Protein AF-A0A1I8M7I1-F1 (afdb_monomer)

Organism: Musca domestica (NCBI:txid7370)

Secondary structure (DSSP, 8-state):
--HHHHHHHHHHSHHHHHHHHHHHHHHHHHHIIIIIHHHHHHHHHHHHHHHHHHHHHHHHT-

Structure (mmCIF, N/CA/C/O backbone):
data_AF-A0A1I8M7I1-F1
#
_entry.id   AF-A0A1I8M7I1-F1
#
loop_
_atom_site.group_PDB
_atom_site.id
_atom_site.type_symbol
_atom_site.label_atom_id
_atom_site.label_alt_id
_atom_site.label_comp_id
_atom_site.label_asym_id
_atom_site.label_entity_id
_atom_site.label_seq_id
_atom_site.pdbx_PDB_ins_code
_atom_site.Cartn_x
_atom_site.Cartn_y
_atom_site.Cartn_z
_atom_site.occupancy
_atom_site.B_iso_or_equiv
_atom_site.auth_seq_id
_atom_site.auth_comp_id
_atom_site.auth_asym_id
_atom_site.auth_atom_id
_atom_site.pdbx_PDB_model_num
ATOM 1 N N . MET A 1 1 ? 22.613 -6.105 -32.444 1.00 50.28 1 MET A N 1
ATOM 2 C CA . MET A 1 1 ? 22.746 -5.568 -31.069 1.00 50.28 1 MET A CA 1
ATOM 3 C C . MET A 1 1 ? 21.594 -6.135 -30.244 1.00 50.28 1 MET A C 1
ATOM 5 O O . MET A 1 1 ? 20.453 -5.941 -30.634 1.00 50.28 1 MET A O 1
ATOM 9 N N . SER A 1 2 ? 21.873 -6.952 -29.222 1.00 78.31 2 SER A N 1
ATOM 10 C CA . SER A 1 2 ? 20.844 -7.737 -28.510 1.00 78.31 2 SER A CA 1
ATOM 11 C C . SER A 1 2 ? 19.968 -6.863 -27.601 1.00 78.31 2 SER A C 1
ATOM 13 O O . SER A 1 2 ? 20.477 -5.952 -26.950 1.00 78.31 2 SER A O 1
ATOM 15 N N . ILE A 1 3 ? 18.671 -7.184 -27.509 1.00 74.31 3 ILE A N 1
ATOM 16 C CA . ILE A 1 3 ? 17.673 -6.538 -26.629 1.00 74.31 3 ILE A CA 1
ATOM 17 C C . ILE A 1 3 ? 18.162 -6.474 -25.171 1.00 74.31 3 ILE A C 1
ATOM 19 O O . ILE A 1 3 ? 17.945 -5.483 -24.478 1.00 74.31 3 ILE A O 1
ATOM 23 N N . ILE A 1 4 ? 18.902 -7.494 -24.733 1.00 75.25 4 ILE A N 1
ATOM 24 C CA . ILE A 1 4 ? 19.465 -7.603 -23.381 1.00 75.25 4 ILE A CA 1
ATOM 25 C C . ILE A 1 4 ? 20.491 -6.490 -23.100 1.00 75.25 4 ILE A C 1
ATOM 27 O O . ILE A 1 4 ? 20.545 -5.964 -21.988 1.00 75.25 4 ILE A O 1
ATOM 31 N N . ASN A 1 5 ? 21.274 -6.085 -24.105 1.00 74.50 5 ASN A N 1
ATOM 32 C CA . ASN A 1 5 ? 22.281 -5.031 -23.945 1.00 74.50 5 ASN A CA 1
ATOM 33 C C . ASN A 1 5 ? 21.629 -3.649 -23.841 1.00 74.50 5 ASN A C 1
ATOM 35 O O . ASN A 1 5 ? 22.056 -2.836 -23.025 1.00 74.50 5 ASN A O 1
ATOM 39 N N . ASN A 1 6 ? 20.551 -3.421 -24.595 1.00 72.56 6 ASN A N 1
ATOM 40 C CA . ASN A 1 6 ? 19.766 -2.191 -24.506 1.00 72.56 6 ASN A CA 1
ATOM 41 C C . ASN A 1 6 ? 19.035 -2.086 -23.158 1.00 72.56 6 ASN A C 1
ATOM 43 O O . ASN A 1 6 ? 19.004 -1.008 -22.572 1.00 72.56 6 ASN A O 1
ATOM 47 N N . LEU A 1 7 ? 18.517 -3.198 -22.616 1.00 73.69 7 LEU A N 1
ATOM 48 C CA . LEU A 1 7 ? 17.909 -3.217 -21.279 1.00 73.69 7 LEU A CA 1
ATOM 49 C C . LEU A 1 7 ? 18.926 -2.900 -20.177 1.00 73.69 7 LEU A C 1
ATOM 51 O O . LEU A 1 7 ? 18.640 -2.094 -19.292 1.00 73.69 7 LEU A O 1
ATOM 55 N N . LYS A 1 8 ? 20.124 -3.499 -20.244 1.00 73.25 8 LYS A N 1
ATOM 56 C CA . LYS A 1 8 ? 21.213 -3.196 -19.303 1.00 73.25 8 LYS A CA 1
ATOM 57 C C . LYS A 1 8 ? 21.595 -1.720 -19.359 1.00 73.25 8 LYS A C 1
ATOM 59 O O . LYS A 1 8 ? 21.654 -1.071 -18.320 1.00 73.25 8 LYS A O 1
ATOM 64 N N . GLN A 1 9 ? 21.774 -1.176 -20.559 1.00 74.50 9 GLN A N 1
ATOM 65 C CA . GLN A 1 9 ? 22.148 0.224 -20.741 1.00 74.50 9 GLN A CA 1
ATOM 66 C C . GLN A 1 9 ? 21.045 1.185 -20.275 1.00 74.50 9 GLN A C 1
ATOM 68 O O . GLN A 1 9 ? 21.336 2.218 -19.670 1.00 74.50 9 GLN A O 1
ATOM 73 N N . PHE A 1 10 ? 19.779 0.813 -20.476 1.00 76.75 10 PHE A N 1
ATOM 74 C CA . PHE A 1 10 ? 18.633 1.556 -19.966 1.00 76.75 10 PHE A CA 1
ATOM 75 C C . PHE A 1 10 ? 18.595 1.548 -18.434 1.00 76.75 10 PHE A C 1
ATOM 77 O O . PHE A 1 10 ? 18.484 2.615 -17.837 1.00 76.75 10 PHE A O 1
ATOM 84 N N . SER A 1 11 ? 18.792 0.392 -17.790 1.00 72.12 11 SER A N 1
ATOM 85 C CA . SER A 1 11 ? 18.833 0.289 -16.320 1.00 72.12 11 SER A 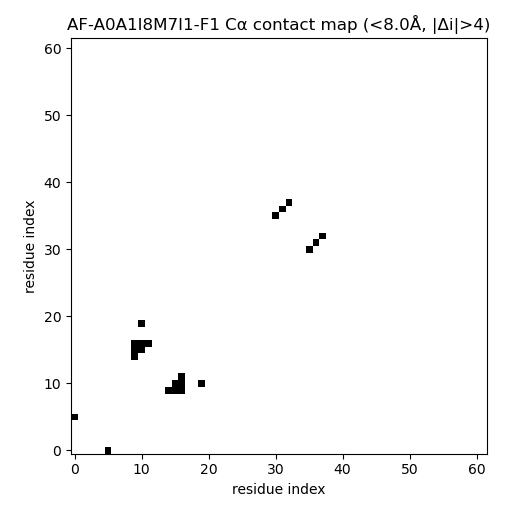CA 1
ATOM 86 C C . SER A 1 11 ? 19.969 1.081 -15.668 1.00 72.12 11 SER A C 1
ATOM 88 O O . SER A 1 11 ? 19.866 1.431 -14.501 1.00 72.12 11 SER A O 1
ATOM 90 N N . THR A 1 12 ? 21.029 1.404 -16.410 1.00 80.94 12 THR A N 1
ATOM 91 C CA . THR A 1 12 ? 22.134 2.251 -15.931 1.00 80.94 12 THR A CA 1
ATOM 92 C C . THR A 1 12 ? 21.996 3.719 -16.338 1.00 80.94 12 THR A C 1
ATOM 94 O O . THR A 1 12 ? 22.773 4.559 -15.893 1.00 80.94 12 THR A O 1
ATOM 97 N N . SER A 1 13 ? 21.029 4.047 -17.197 1.00 86.94 13 SER A N 1
ATOM 98 C CA . SER A 1 13 ? 20.758 5.425 -17.609 1.00 86.94 13 SER A CA 1
ATOM 99 C C . SER A 1 13 ? 19.930 6.159 -16.550 1.00 86.94 13 SER A C 1
ATOM 101 O O . SER A 1 13 ? 19.065 5.565 -15.907 1.00 86.94 13 SER A O 1
ATOM 103 N N . SER A 1 14 ? 20.148 7.470 -16.401 1.00 86.75 14 SER A N 1
ATOM 104 C CA . SER A 1 14 ? 19.387 8.312 -15.459 1.00 86.75 14 SER A CA 1
ATOM 105 C C . SER A 1 14 ? 17.870 8.204 -15.684 1.00 86.75 14 SER A C 1
ATOM 107 O O . SER A 1 14 ? 17.102 7.992 -14.746 1.00 86.75 14 SER A O 1
ATOM 109 N N . THR A 1 15 ? 17.435 8.237 -16.947 1.00 86.69 15 THR A N 1
ATOM 110 C CA . THR A 1 15 ? 16.024 8.090 -17.324 1.00 86.69 15 THR A CA 1
ATOM 111 C C . THR A 1 15 ? 15.465 6.713 -16.964 1.00 86.69 15 THR A C 1
ATOM 113 O O . THR A 1 15 ? 14.347 6.624 -16.460 1.00 86.69 15 THR A O 1
ATOM 116 N N . GLY A 1 16 ? 16.231 5.640 -17.177 1.00 85.81 16 GLY A N 1
ATOM 117 C CA . GLY A 1 16 ? 15.783 4.292 -16.831 1.00 85.81 16 GLY A CA 1
ATOM 118 C C . GLY A 1 16 ? 15.719 4.051 -15.326 1.00 85.81 16 GLY A C 1
ATOM 119 O O . GLY A 1 16 ? 14.746 3.467 -14.855 1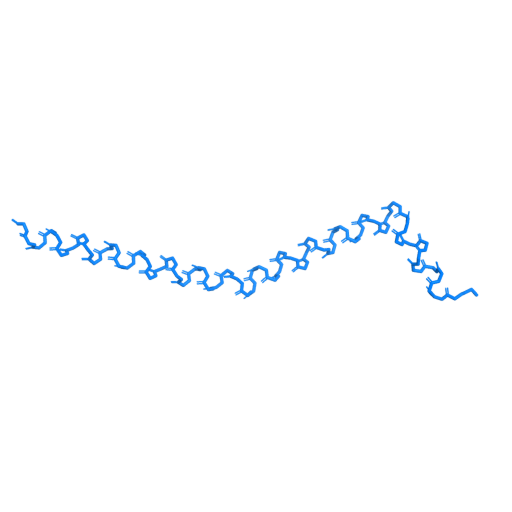.00 85.81 16 GLY A O 1
ATOM 120 N N . MET A 1 17 ? 16.669 4.581 -14.554 1.00 89.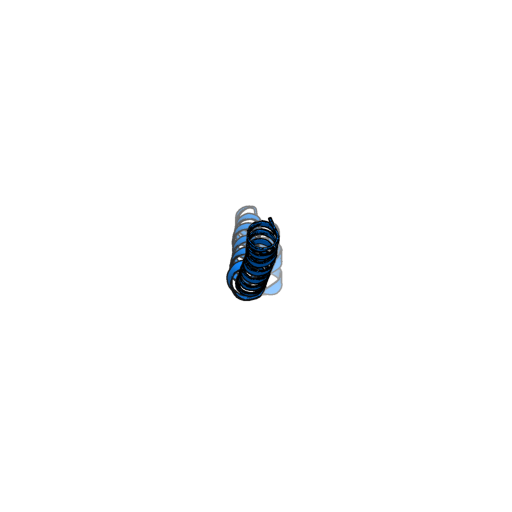31 17 MET A N 1
ATOM 121 C CA . MET A 1 17 ? 16.619 4.542 -13.087 1.00 89.31 17 MET A CA 1
ATOM 122 C C . MET A 1 17 ? 15.404 5.295 -12.536 1.00 89.31 17 MET A C 1
ATOM 124 O O . MET A 1 17 ? 14.709 4.792 -11.651 1.00 89.31 17 MET A O 1
ATOM 128 N N . MET A 1 18 ? 15.096 6.465 -13.100 1.00 92.12 18 MET A N 1
ATOM 129 C CA . MET A 1 18 ? 13.902 7.231 -12.742 1.00 92.12 18 MET A CA 1
ATOM 130 C C . MET A 1 18 ? 12.620 6.453 -13.058 1.00 92.12 18 MET A C 1
ATOM 132 O O . MET A 1 18 ? 11.742 6.344 -12.205 1.00 92.12 18 MET A O 1
ATOM 136 N N . ALA A 1 19 ? 12.531 5.860 -14.253 1.00 91.69 19 ALA A N 1
ATOM 137 C CA . ALA A 1 19 ? 11.388 5.043 -14.643 1.00 91.69 19 ALA A CA 1
ATOM 138 C C . ALA A 1 19 ? 11.204 3.851 -13.691 1.00 91.69 19 ALA A C 1
ATOM 140 O O . ALA A 1 19 ? 10.098 3.629 -13.204 1.00 91.69 19 ALA A O 1
ATOM 141 N N . ILE A 1 20 ? 12.283 3.135 -13.357 1.00 92.12 20 ILE A N 1
ATOM 142 C CA . ILE A 1 20 ? 12.254 2.029 -12.388 1.00 92.12 20 ILE A CA 1
ATOM 143 C C . ILE A 1 20 ? 11.719 2.509 -11.032 1.00 92.12 20 ILE A C 1
ATOM 145 O O . ILE A 1 20 ? 10.859 1.843 -10.458 1.00 92.12 20 ILE A O 1
ATOM 149 N N . GLY A 1 21 ? 12.172 3.666 -10.539 1.00 92.44 21 GLY A N 1
ATOM 150 C CA . GLY A 1 21 ? 11.680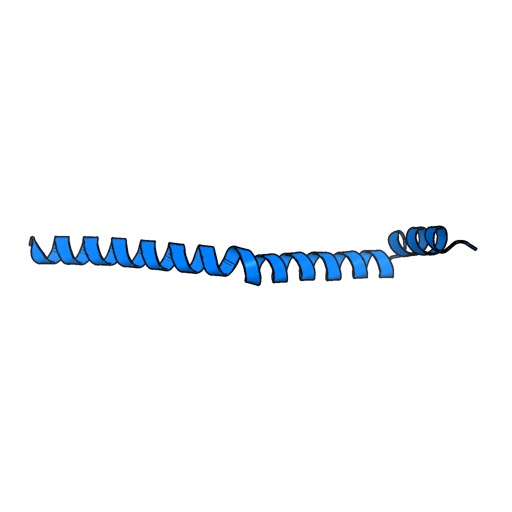 4.254 -9.288 1.00 92.44 21 GLY A CA 1
ATOM 151 C C . GLY A 1 21 ? 10.189 4.612 -9.325 1.00 92.44 21 GLY A C 1
ATOM 152 O O . GLY A 1 21 ? 9.451 4.327 -8.381 1.00 92.44 21 GLY A O 1
ATOM 153 N N . ILE A 1 22 ? 9.711 5.186 -10.431 1.00 94.81 22 ILE A N 1
ATOM 154 C CA . ILE A 1 22 ? 8.289 5.517 -10.606 1.00 94.81 22 ILE A CA 1
ATOM 155 C C . ILE A 1 22 ? 7.447 4.237 -10.633 1.00 94.81 22 ILE A C 1
ATOM 157 O O . ILE A 1 22 ? 6.46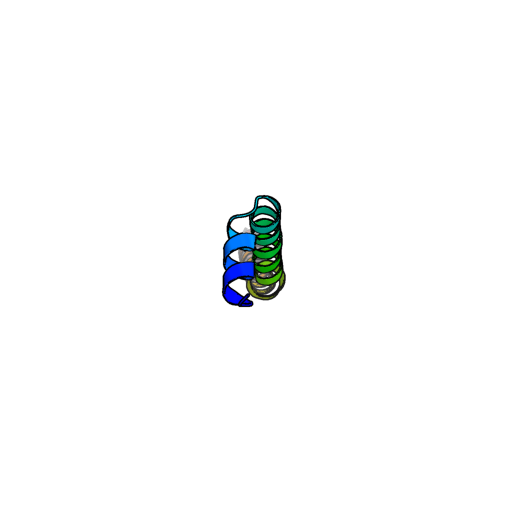3 4.120 -9.898 1.00 94.81 22 ILE A O 1
ATOM 161 N N . PHE A 1 23 ? 7.847 3.255 -11.442 1.00 95.19 23 PHE A N 1
ATOM 162 C CA . PHE A 1 23 ? 7.113 2.001 -11.577 1.00 95.19 23 PHE A CA 1
ATOM 163 C C . PHE A 1 23 ? 7.129 1.173 -10.291 1.00 95.19 23 PHE A C 1
ATOM 165 O O . PHE A 1 23 ? 6.095 0.613 -9.932 1.00 95.19 23 PHE A O 1
ATOM 172 N N . SER A 1 24 ? 8.243 1.130 -9.557 1.00 95.00 24 SER A N 1
ATOM 173 C CA . SER A 1 24 ? 8.302 0.421 -8.275 1.00 95.00 24 SER A CA 1
ATOM 174 C C . SER A 1 24 ? 7.344 1.039 -7.254 1.00 95.00 24 SER A C 1
ATOM 176 O O . SER A 1 24 ? 6.572 0.322 -6.615 1.00 95.00 24 SER A O 1
ATOM 178 N N . THR A 1 25 ? 7.308 2.370 -7.168 1.00 96.25 25 THR A N 1
ATOM 179 C CA . THR A 1 25 ? 6.401 3.097 -6.269 1.00 96.25 25 THR A CA 1
ATOM 180 C C . THR A 1 25 ? 4.935 2.870 -6.651 1.00 96.25 25 THR A C 1
ATOM 182 O O . THR A 1 25 ? 4.087 2.629 -5.785 1.00 96.25 25 THR A O 1
ATOM 185 N N . LEU A 1 26 ? 4.621 2.873 -7.951 1.00 97.19 26 LEU A N 1
ATOM 186 C CA . LEU A 1 26 ? 3.283 2.553 -8.454 1.00 97.19 26 LEU A CA 1
ATOM 187 C C . LEU A 1 26 ? 2.862 1.128 -8.088 1.00 97.19 26 LEU A C 1
ATOM 189 O O . LEU A 1 26 ? 1.780 0.939 -7.536 1.00 97.19 26 LEU A O 1
ATOM 193 N N . ILE A 1 27 ? 3.721 0.135 -8.320 1.00 96.94 27 ILE A N 1
ATOM 194 C CA . ILE A 1 27 ? 3.425 -1.265 -7.989 1.00 96.94 27 ILE A CA 1
ATOM 195 C C . ILE A 1 27 ? 3.160 -1.417 -6.490 1.00 96.94 27 ILE A C 1
ATOM 197 O O . ILE A 1 27 ? 2.164 -2.034 -6.105 1.00 96.94 27 ILE A O 1
ATOM 201 N N . LEU A 1 28 ? 4.002 -0.823 -5.641 1.00 96.31 28 LEU A N 1
ATOM 202 C CA . LEU A 1 28 ? 3.831 -0.879 -4.189 1.00 96.31 28 LEU A CA 1
ATOM 203 C C . LEU A 1 28 ? 2.530 -0.208 -3.740 1.00 96.31 28 LEU A C 1
ATOM 205 O O . LEU A 1 28 ? 1.775 -0.791 -2.962 1.00 96.31 28 LEU A O 1
ATOM 209 N N . SER A 1 29 ? 2.232 0.987 -4.253 1.00 96.12 29 SER A N 1
ATOM 210 C CA . SER A 1 29 ? 1.025 1.732 -3.876 1.00 96.12 29 SER A CA 1
ATOM 211 C C . SER A 1 29 ? -0.264 1.021 -4.296 1.00 96.12 29 SER A C 1
ATOM 213 O O . SER A 1 29 ? -1.200 0.916 -3.496 1.00 96.12 29 SER A O 1
ATOM 215 N N . VAL A 1 30 ? -0.309 0.470 -5.512 1.00 97.12 30 VAL A N 1
ATOM 216 C CA . VAL A 1 30 ? -1.455 -0.314 -5.993 1.00 97.12 30 VAL A CA 1
ATOM 217 C C . VAL A 1 30 ? -1.595 -1.592 -5.176 1.00 97.12 30 VAL A C 1
ATOM 219 O O . VAL A 1 30 ? -2.693 -1.892 -4.707 1.00 97.12 30 VAL A O 1
ATOM 222 N N . SER A 1 31 ? -0.493 -2.303 -4.926 1.00 96.12 31 SER A N 1
ATOM 223 C CA . SER A 1 31 ? -0.509 -3.531 -4.124 1.00 96.12 31 SER A CA 1
ATOM 224 C C . SER A 1 31 ? -1.022 -3.269 -2.708 1.00 96.12 31 SER A C 1
ATOM 226 O O . SER A 1 31 ? -1.894 -3.987 -2.216 1.00 96.12 31 SER A O 1
ATOM 228 N N . TYR A 1 32 ? -0.556 -2.193 -2.070 1.00 95.00 32 TYR A N 1
ATOM 229 C CA . TYR A 1 32 ? -1.058 -1.769 -0.767 1.00 95.00 32 TYR A CA 1
ATOM 230 C C . TYR A 1 32 ? -2.560 -1.469 -0.814 1.00 95.00 32 TYR A C 1
ATOM 232 O O . TYR A 1 32 ? -3.319 -1.956 0.024 1.00 9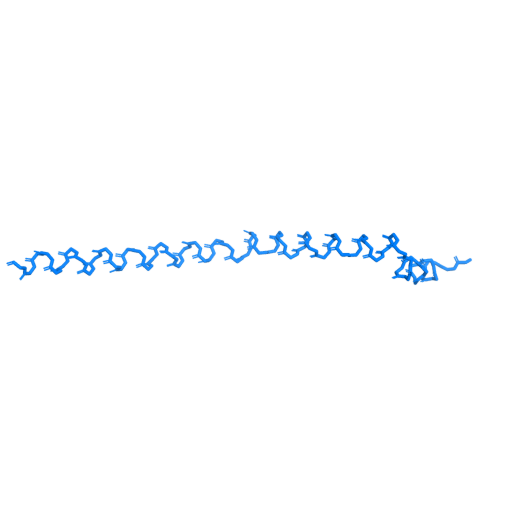5.00 32 TYR A O 1
ATOM 240 N N . ARG A 1 33 ? -3.013 -0.703 -1.813 1.00 95.19 33 ARG A N 1
ATOM 241 C CA . ARG A 1 33 ? -4.417 -0.293 -1.926 1.00 95.19 33 ARG A CA 1
ATOM 242 C C . ARG A 1 33 ? -5.363 -1.462 -2.203 1.00 95.19 33 ARG A C 1
ATOM 244 O O . ARG A 1 33 ? -6.477 -1.446 -1.689 1.00 95.19 33 ARG A O 1
ATOM 251 N N . VAL A 1 34 ? -4.943 -2.439 -3.004 1.00 96.25 34 VAL A N 1
ATOM 252 C CA . VAL A 1 34 ? -5.792 -3.567 -3.420 1.00 96.25 34 VAL A CA 1
ATOM 253 C C . VAL A 1 34 ? -5.772 -4.696 -2.393 1.00 96.25 34 VAL A C 1
ATOM 255 O O . VAL A 1 34 ? -6.829 -5.226 -2.064 1.00 96.25 34 VAL A O 1
ATOM 258 N N . PHE A 1 35 ? -4.603 -5.048 -1.854 1.00 94.69 35 PHE A N 1
ATOM 259 C CA . PHE A 1 35 ? -4.471 -6.225 -0.990 1.00 94.69 35 PHE A CA 1
ATOM 260 C C . PHE A 1 35 ? -4.458 -5.884 0.501 1.00 94.69 35 PHE A C 1
ATOM 262 O O . PHE A 1 35 ? -5.113 -6.561 1.292 1.00 94.69 35 PHE A O 1
ATOM 269 N N . MET A 1 36 ? -3.736 -4.835 0.906 1.00 92.00 36 MET A N 1
ATOM 270 C CA . MET A 1 36 ? -3.519 -4.543 2.329 1.00 92.00 36 MET A CA 1
ATOM 271 C C . MET A 1 36 ? -4.622 -3.666 2.919 1.00 92.00 36 MET A C 1
ATOM 273 O O . MET A 1 36 ? -5.163 -3.981 3.981 1.00 92.00 36 MET A O 1
ATOM 277 N N . LYS A 1 37 ? -4.993 -2.586 2.224 1.00 93.44 37 LYS A N 1
ATOM 278 C CA . LYS A 1 37 ? -5.964 -1.600 2.711 1.00 93.44 37 LYS A CA 1
ATOM 279 C C . LYS A 1 37 ? -7.319 -2.216 3.097 1.00 93.44 37 LYS A C 1
ATOM 281 O O . LYS A 1 37 ? -7.779 -1.912 4.192 1.00 93.44 37 LYS A O 1
ATOM 286 N N . PRO A 1 38 ? -7.939 -3.120 2.312 1.00 92.88 38 PRO A N 1
ATOM 287 C CA . PRO A 1 38 ? -9.240 -3.681 2.684 1.00 92.88 38 PRO A CA 1
ATOM 288 C C . PRO A 1 38 ? -9.187 -4.495 3.978 1.00 92.88 38 PRO A C 1
ATOM 290 O O . PRO A 1 38 ? -10.125 -4.459 4.771 1.00 92.88 38 PRO A O 1
ATOM 293 N N . LYS A 1 39 ? -8.087 -5.223 4.205 1.00 93.06 39 LYS A N 1
ATOM 294 C CA . LYS A 1 39 ? -7.892 -6.007 5.428 1.00 93.06 39 LYS A CA 1
ATOM 295 C C . LYS A 1 39 ? -7.677 -5.093 6.634 1.00 93.06 39 LYS A C 1
ATOM 297 O O . LYS A 1 39 ? -8.317 -5.285 7.659 1.00 93.06 39 LYS A O 1
ATOM 302 N N . LEU A 1 40 ? -6.828 -4.077 6.488 1.00 93.56 40 LEU A N 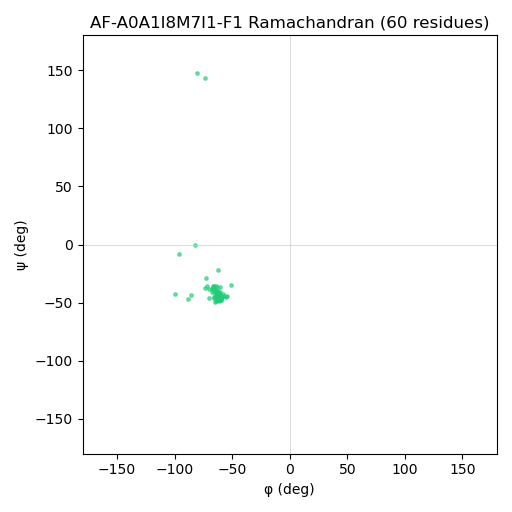1
ATOM 303 C CA . LEU A 1 40 ? -6.588 -3.071 7.525 1.00 93.56 40 LEU A CA 1
ATOM 304 C C . LEU A 1 40 ? -7.864 -2.309 7.896 1.00 93.56 40 LEU A C 1
ATOM 306 O O . LEU A 1 40 ? -8.150 -2.142 9.076 1.00 93.56 40 LEU A O 1
ATOM 310 N N . ASP A 1 41 ? -8.653 -1.892 6.906 1.00 94.12 41 ASP A N 1
ATO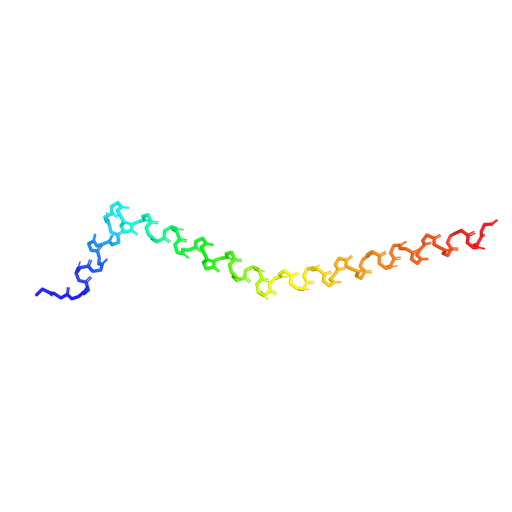M 311 C CA . ASP A 1 41 ? -9.904 -1.170 7.144 1.00 94.12 41 ASP A CA 1
ATOM 312 C C . ASP A 1 41 ? -10.947 -2.061 7.839 1.00 94.12 41 ASP A C 1
ATOM 314 O O . ASP A 1 41 ? -11.673 -1.582 8.707 1.00 94.12 41 ASP A O 1
ATOM 318 N N . ARG A 1 42 ? -11.002 -3.362 7.516 1.00 93.69 42 ARG A N 1
ATOM 319 C CA . ARG A 1 42 ? -11.848 -4.327 8.242 1.00 93.69 42 ARG A CA 1
ATOM 320 C C . ARG A 1 42 ? -11.424 -4.473 9.700 1.00 93.69 42 ARG A C 1
ATOM 322 O O . ARG A 1 42 ? -12.278 -4.376 10.572 1.00 93.69 42 ARG A O 1
ATOM 329 N N . ASN A 1 43 ? -10.130 -4.642 9.960 1.00 94.06 43 ASN A N 1
ATOM 330 C CA . ASN A 1 43 ? -9.617 -4.770 11.325 1.00 94.06 43 ASN A CA 1
ATOM 331 C C . ASN A 1 43 ? -9.912 -3.515 12.155 1.00 94.06 43 ASN A C 1
ATOM 333 O O . ASN A 1 43 ? -10.416 -3.623 13.264 1.00 94.06 43 ASN A O 1
ATOM 337 N N . ARG A 1 44 ? -9.691 -2.322 11.591 1.00 93.56 44 ARG A N 1
ATOM 338 C CA . ARG A 1 44 ? -9.987 -1.053 12.276 1.00 93.56 44 ARG A CA 1
ATOM 339 C C . ARG A 1 44 ? -11.462 -0.899 12.632 1.00 93.56 44 ARG A C 1
ATOM 341 O O . ARG A 1 44 ? -11.775 -0.334 13.672 1.00 93.56 44 ARG A O 1
ATOM 348 N N . ARG A 1 45 ? -12.367 -1.382 11.775 1.00 93.62 45 ARG A N 1
ATOM 349 C CA . ARG A 1 45 ? -13.806 -1.388 12.080 1.00 93.62 45 ARG A CA 1
ATOM 350 C C . ARG A 1 45 ? -14.119 -2.317 13.247 1.00 93.62 45 ARG A C 1
ATOM 352 O O . ARG A 1 45 ? -14.804 -1.891 14.162 1.00 93.62 45 ARG A O 1
ATOM 359 N N . GLN A 1 46 ? -13.559 -3.524 13.245 1.00 94.50 46 GLN A N 1
ATOM 360 C CA . GLN A 1 46 ? -13.741 -4.481 14.341 1.00 94.50 46 GLN A CA 1
ATOM 361 C C . GLN A 1 46 ? -13.190 -3.946 15.665 1.00 94.50 46 GLN A C 1
ATOM 363 O O . GLN A 1 46 ? -13.844 -4.052 16.694 1.00 94.50 46 GLN A O 1
ATOM 368 N N . GLU A 1 47 ? -12.010 -3.326 15.645 1.00 93.62 47 GLU A N 1
ATOM 369 C CA . GLU A 1 47 ? -11.433 -2.682 16.828 1.00 93.62 47 GLU A CA 1
ATOM 370 C C . GLU A 1 47 ? -12.330 -1.549 17.346 1.00 93.62 47 GLU A C 1
ATOM 372 O O . GLU A 1 47 ? -12.561 -1.455 18.549 1.00 93.62 47 GLU A O 1
ATOM 377 N N . ALA A 1 48 ? -12.881 -0.721 16.454 1.00 93.19 48 ALA A N 1
ATOM 378 C CA . ALA A 1 48 ? -13.798 0.349 16.837 1.00 93.19 48 ALA A CA 1
ATOM 379 C C . ALA A 1 48 ? -15.119 -0.183 17.424 1.00 93.19 48 ALA A C 1
ATOM 381 O O . ALA A 1 48 ? -15.603 0.370 18.409 1.00 93.19 48 ALA A O 1
ATOM 382 N N . GLU A 1 49 ? -15.676 -1.254 16.853 1.00 92.88 49 GLU A N 1
ATOM 383 C CA . GLU A 1 49 ? -16.879 -1.928 17.366 1.00 92.88 49 GLU A CA 1
ATOM 384 C C . GLU A 1 49 ? -16.639 -2.491 18.774 1.00 92.88 49 GLU A C 1
ATOM 386 O O . GLU A 1 49 ? -17.404 -2.198 19.688 1.00 92.88 49 GLU A O 1
ATOM 391 N N . LEU A 1 50 ? -15.522 -3.196 18.991 1.00 92.06 50 LEU A N 1
ATOM 392 C CA . LEU A 1 50 ? -15.163 -3.744 20.305 1.00 92.06 50 LEU A CA 1
ATOM 393 C C . LEU A 1 50 ? -14.985 -2.657 21.373 1.00 92.06 50 LEU A C 1
ATOM 395 O O . LEU A 1 50 ? -15.398 -2.828 22.520 1.00 92.06 50 LEU A O 1
ATOM 399 N N . VAL A 1 51 ? -14.359 -1.536 21.007 1.00 93.38 51 VAL A N 1
ATOM 400 C CA . VAL A 1 51 ? -14.185 -0.400 21.920 1.00 93.38 51 VAL A CA 1
ATOM 401 C C . VAL A 1 51 ? -15.530 0.250 22.241 1.00 93.38 51 VAL A C 1
ATOM 403 O O . VAL A 1 51 ? -15.771 0.594 23.398 1.00 93.38 51 VAL A O 1
ATOM 406 N N . ALA A 1 52 ? -16.417 0.397 21.255 1.00 91.62 52 ALA A N 1
ATOM 407 C CA . ALA A 1 52 ? -17.756 0.930 21.481 1.00 91.62 52 ALA A CA 1
ATOM 408 C C . ALA A 1 52 ? -18.562 0.031 22.432 1.00 91.62 52 ALA A C 1
ATOM 410 O O . ALA A 1 52 ? -19.114 0.531 23.412 1.00 91.62 52 ALA A O 1
ATOM 411 N N . ASP A 1 53 ? -18.560 -1.284 22.206 1.00 90.50 53 ASP A N 1
ATOM 412 C CA . ASP A 1 53 ? -19.245 -2.253 23.069 1.00 90.50 53 ASP A CA 1
ATOM 413 C C . ASP A 1 53 ? -18.739 -2.188 24.515 1.00 90.50 53 ASP A C 1
ATOM 415 O O . ASP A 1 53 ? -19.536 -2.188 25.456 1.00 90.50 53 ASP A O 1
ATOM 419 N N . TYR A 1 54 ? -17.421 -2.066 24.706 1.00 90.75 54 TYR A N 1
ATOM 420 C CA . TYR A 1 54 ? -16.823 -1.892 26.030 1.00 90.75 54 TYR A CA 1
ATOM 421 C C . TYR A 1 54 ? -17.343 -0.636 26.743 1.00 90.75 54 TYR A C 1
ATOM 423 O O . TYR A 1 54 ? -17.680 -0.702 27.929 1.00 90.75 54 TYR A O 1
ATOM 431 N N . ILE A 1 55 ? -17.420 0.496 26.032 1.00 91.62 55 ILE A N 1
ATOM 432 C CA . ILE A 1 55 ? -17.910 1.769 26.580 1.00 91.62 55 ILE A CA 1
ATOM 433 C C . ILE A 1 55 ? -19.386 1.644 26.968 1.00 91.62 55 ILE A C 1
ATOM 435 O O . ILE A 1 55 ? -19.741 1.964 28.101 1.00 91.62 55 ILE A O 1
ATOM 439 N N . PHE A 1 56 ? -20.233 1.115 26.080 1.00 89.62 56 PHE A N 1
ATOM 440 C CA . PHE A 1 56 ? -21.661 0.951 26.362 1.00 89.62 56 PHE A CA 1
ATOM 441 C C . PHE A 1 56 ? -21.919 0.008 27.541 1.00 89.62 56 PHE A C 1
ATOM 443 O O . PHE A 1 56 ? -22.766 0.299 28.381 1.00 89.62 56 PHE A O 1
ATOM 450 N N . GLN A 1 57 ? -21.173 -1.094 27.656 1.00 87.19 57 GLN A N 1
ATOM 451 C CA . GLN A 1 57 ? -21.287 -1.989 28.811 1.00 87.19 57 GLN A CA 1
ATOM 452 C C . GLN A 1 57 ? -20.880 -1.299 30.118 1.00 87.19 57 GLN A C 1
ATOM 454 O O . GLN A 1 57 ? -21.543 -1.494 31.135 1.00 87.19 57 GLN A O 1
ATOM 459 N N . HIS A 1 58 ? -19.835 -0.467 30.093 1.00 82.12 58 HIS A N 1
ATOM 460 C CA . HIS A 1 58 ? -19.420 0.316 31.259 1.00 82.12 58 HIS A CA 1
ATOM 461 C C . HIS A 1 58 ? -20.450 1.372 31.661 1.00 82.12 58 HIS A C 1
ATOM 463 O O . HIS A 1 58 ? -20.641 1.603 32.852 1.00 82.12 58 HIS A O 1
ATOM 469 N N . GLU A 1 59 ? -21.112 2.008 30.695 1.00 82.00 59 GLU A N 1
ATOM 470 C CA . GLU A 1 59 ? -22.158 2.997 30.969 1.00 82.00 59 GLU 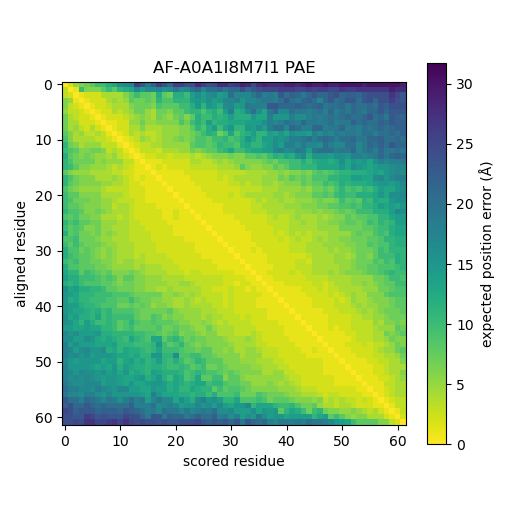A CA 1
ATOM 471 C C . GLU A 1 59 ? -23.447 2.356 31.493 1.00 82.00 59 GLU A C 1
ATOM 473 O O . GLU A 1 59 ? -24.087 2.927 32.367 1.00 82.00 59 GLU A O 1
ATOM 478 N N . VAL A 1 60 ? -23.808 1.159 31.017 1.00 74.88 60 VAL A N 1
ATOM 479 C CA . VAL A 1 60 ? -24.988 0.413 31.496 1.00 74.88 60 VAL A CA 1
ATOM 480 C C . VAL A 1 60 ? -24.775 -0.181 32.894 1.00 74.88 60 VAL A C 1
ATOM 482 O O . VAL A 1 60 ? -25.737 -0.361 33.636 1.00 74.88 60 VAL A O 1
ATOM 485 N N . GLN A 1 61 ? -23.532 -0.504 33.265 1.00 67.25 61 GLN A N 1
ATOM 486 C CA . GLN A 1 61 ? -23.193 -1.030 34.596 1.00 67.25 61 GLN A CA 1
ATOM 487 C C . GLN A 1 61 ? -23.023 0.053 35.677 1.00 67.25 61 GLN A C 1
ATOM 489 O O . GLN A 1 61 ? -22.737 -0.292 36.826 1.00 67.25 61 GLN A O 1
ATOM 494 N N . LYS A 1 62 ? -23.175 1.335 35.331 1.00 54.19 62 LYS A N 1
ATOM 495 C CA . LYS A 1 62 ? -23.021 2.475 36.240 1.00 54.19 62 LYS A CA 1
ATOM 496 C C . LYS A 1 62 ? -24.373 3.040 36.666 1.00 54.19 62 LYS A C 1
ATOM 498 O O . LYS A 1 62 ? -24.467 3.439 37.848 1.00 54.19 62 LYS A O 1
#

Mean predicted aligned error: 8.31 Å

Radius of gyration: 24.13 Å; Cα contacts (8 Å, |Δi|>4): 11; chains: 1; bounding box: 48×16×67 Å

Solvent-accessible surface area (backbone atoms only — not comparable to full-atom values): 3483 Å² total; per-residue (Å²): 134,59,71,68,58,55,50,53,54,36,61,72,31,73,69,36,44,51,49,52,53,53,52,52,51,48,53,52,53,52,49,40,59,69,64,46,44,60,54,52,54,49,51,53,49,53,54,51,52,54,52,48,53,53,50,54,53,55,62,73,76,104

pLDDT: mean 87.39, std 10.3, range [50.28, 97.19]

Sequence (62 aa):
MSIINNLKQFSTSSTGMMAIGIFSTLILSVSYRVFMKPKLDRNRRQEAELVADYIFQHEVQK

Foldseek 3Di:
DDPVVVLVVLCVDPNSVVVVVVVVVVVVVVCCVPPPVVVVVVVVVVVVVVVVVVVVVVVVVD